Protein AF-A0A2H9Q183-F1 (afdb_monomer_lite)

pLDDT: mean 78.93, std 13.74, range [48.53, 97.5]

Sequence (134 aa):
MNKISFILISLVLIIASFFIGYSIDKPNSLINEEEECKSQGGIWHKYLLPSDELLDNPFCQLPFSDAGKECTDSSQCIGNCKPPQEFLKRENGNWEVSYRENVSGTCSKFSKGCESYQIVNGTLDLESQAICVV

Structure (mmCIF, N/CA/C/O backbone):
data_AF-A0A2H9Q183-F1
#
_entry.id   AF-A0A2H9Q183-F1
#
loop_
_atom_site.group_PDB
_atom_site.id
_atom_site.type_symbol
_atom_site.label_atom_id
_atom_site.label_alt_id
_atom_site.label_comp_id
_atom_site.label_asym_id
_atom_site.label_entity_id
_atom_site.label_seq_id
_atom_site.pdbx_PDB_ins_code
_atom_site.Cartn_x
_atom_site.Cartn_y
_atom_site.Cartn_z
_atom_site.occupancy
_atom_site.B_iso_or_equiv
_atom_site.auth_seq_id
_atom_site.auth_comp_id
_atom_site.auth_asym_id
_atom_site.auth_atom_id
_atom_site.pdbx_PDB_model_num
ATOM 1 N N . MET A 1 1 ? -46.524 -0.973 64.151 1.00 54.91 1 MET A N 1
ATOM 2 C CA . MET A 1 1 ? -45.891 -1.183 62.827 1.00 54.91 1 MET A CA 1
ATOM 3 C C . MET A 1 1 ? -45.358 -2.604 62.767 1.00 54.91 1 MET A C 1
ATOM 5 O O . MET A 1 1 ? -44.472 -2.944 63.541 1.00 54.91 1 MET A O 1
ATOM 9 N N . ASN A 1 2 ? -45.957 -3.458 61.933 1.00 55.19 2 ASN A N 1
ATOM 10 C CA . ASN A 1 2 ? -45.602 -4.877 61.857 1.00 55.19 2 ASN A CA 1
ATOM 11 C C . ASN A 1 2 ? -44.228 -5.056 61.205 1.00 55.19 2 ASN A C 1
ATOM 13 O O . ASN A 1 2 ? -43.939 -4.405 60.204 1.00 55.19 2 ASN A O 1
ATOM 17 N N . LYS A 1 3 ? -43.410 -5.977 61.735 1.00 60.72 3 LYS A N 1
ATOM 18 C CA . LYS A 1 3 ? -42.073 -6.326 61.209 1.00 60.72 3 LYS A CA 1
ATOM 19 C C . LYS A 1 3 ? -42.077 -6.603 59.695 1.00 60.72 3 LYS A C 1
ATOM 21 O O . LYS A 1 3 ? -41.121 -6.275 59.007 1.00 60.72 3 LYS A O 1
ATOM 26 N N . ILE A 1 4 ? -43.193 -7.115 59.177 1.00 66.31 4 ILE A N 1
ATOM 27 C CA . ILE A 1 4 ? -43.435 -7.398 57.753 1.00 66.31 4 ILE A CA 1
ATOM 28 C C . ILE A 1 4 ? -43.443 -6.113 56.901 1.00 66.31 4 ILE A C 1
ATOM 30 O O . ILE A 1 4 ? -42.913 -6.097 55.795 1.00 66.31 4 ILE A O 1
ATOM 34 N N . SER A 1 5 ? -43.978 -5.012 57.436 1.00 64.19 5 SER A N 1
ATOM 35 C CA . SER A 1 5 ? -44.060 -3.719 56.744 1.00 64.19 5 SER A CA 1
ATOM 36 C C . SER A 1 5 ? -42.683 -3.086 56.532 1.00 64.19 5 SER A C 1
ATOM 38 O O . SER A 1 5 ? -42.448 -2.469 55.502 1.00 64.19 5 SER A O 1
ATOM 40 N N . PHE A 1 6 ? -41.763 -3.261 57.487 1.00 64.81 6 PHE A N 1
ATOM 41 C CA . PHE A 1 6 ? -40.388 -2.759 57.379 1.00 64.81 6 PHE A CA 1
ATOM 42 C C . PHE A 1 6 ? -39.574 -3.519 56.331 1.00 64.81 6 PHE A C 1
ATOM 44 O O . PHE A 1 6 ? -38.835 -2.909 55.565 1.00 64.81 6 PHE A O 1
ATOM 51 N N . ILE A 1 7 ? -39.744 -4.843 56.273 1.00 70.81 7 ILE A N 1
ATOM 52 C CA . ILE A 1 7 ? -39.018 -5.699 55.329 1.00 70.81 7 ILE A CA 1
ATOM 53 C C . ILE A 1 7 ? -39.407 -5.353 53.888 1.00 70.81 7 ILE A C 1
ATOM 55 O O . ILE A 1 7 ? -38.532 -5.215 53.039 1.00 70.81 7 ILE A O 1
ATOM 59 N N . LEU A 1 8 ? -40.700 -5.138 53.625 1.00 69.31 8 LEU A N 1
ATOM 60 C CA . LEU A 1 8 ? -41.192 -4.766 52.295 1.00 69.31 8 LEU A CA 1
ATOM 61 C C . LEU A 1 8 ? -40.660 -3.402 51.832 1.00 69.31 8 LEU A C 1
ATOM 63 O O . LEU A 1 8 ? -40.243 -3.273 50.685 1.00 69.31 8 LEU A O 1
ATOM 67 N N . ILE A 1 9 ? -40.608 -2.407 52.720 1.00 70.44 9 ILE A N 1
ATOM 68 C CA . ILE A 1 9 ? -40.097 -1.067 52.387 1.00 70.44 9 ILE A CA 1
ATOM 69 C C . ILE A 1 9 ? -38.588 -1.109 52.099 1.00 70.44 9 ILE A C 1
ATOM 71 O O . ILE A 1 9 ? -38.136 -0.515 51.121 1.00 70.44 9 ILE A O 1
ATOM 75 N N . SER A 1 10 ? -37.812 -1.857 52.892 1.00 67.31 10 SER A N 1
ATOM 76 C CA . SER A 1 10 ? -36.379 -2.045 52.631 1.00 67.31 10 SER A CA 1
ATOM 77 C C . SER A 1 10 ? -36.114 -2.770 51.312 1.00 67.31 10 SER A C 1
ATOM 79 O O . SER A 1 10 ? -35.200 -2.379 50.592 1.00 67.31 10 SER A O 1
ATOM 81 N N . LEU A 1 11 ? -36.909 -3.788 50.964 1.00 70.62 11 LEU A N 1
ATOM 82 C CA . LEU A 1 11 ? -36.721 -4.528 49.714 1.00 70.62 11 LEU A CA 1
ATOM 83 C C . LEU A 1 11 ? -36.976 -3.641 48.486 1.00 70.62 11 LEU A C 1
ATOM 85 O O . LEU A 1 11 ? -36.201 -3.669 47.535 1.00 70.62 11 LEU A O 1
ATOM 89 N N . VAL A 1 12 ? -38.024 -2.813 48.529 1.00 69.81 12 VAL A N 1
ATOM 90 C CA . VAL A 1 12 ? -38.364 -1.887 47.437 1.00 69.81 12 VAL A CA 1
ATOM 91 C C . VAL A 1 12 ? -37.269 -0.835 47.234 1.00 69.81 12 VAL A C 1
ATOM 93 O O . VAL A 1 12 ? -36.924 -0.531 46.094 1.00 69.81 12 VAL A O 1
ATOM 96 N N . LEU A 1 13 ? -36.670 -0.327 48.315 1.00 63.25 13 LEU A N 1
ATOM 97 C CA . LEU A 1 13 ? -35.576 0.648 48.233 1.00 63.25 13 LEU A CA 1
ATOM 98 C C . LEU A 1 13 ? -34.284 0.052 47.649 1.00 63.25 13 LEU A C 1
ATOM 100 O O . LEU A 1 13 ? -33.607 0.735 46.886 1.00 63.25 13 LEU A O 1
ATOM 104 N N . ILE A 1 14 ? -33.966 -1.212 47.956 1.00 65.94 14 ILE A N 1
ATOM 105 C CA . ILE A 1 14 ? -32.791 -1.916 47.404 1.00 65.94 14 ILE A CA 1
ATOM 106 C C . ILE A 1 14 ? -32.967 -2.201 45.907 1.00 65.94 14 ILE A C 1
ATOM 108 O O . ILE A 1 14 ? -32.020 -2.102 45.132 1.00 65.94 14 ILE A O 1
ATOM 112 N N . ILE A 1 15 ? -34.185 -2.540 45.481 1.00 62.59 15 ILE A N 1
ATOM 113 C CA . ILE A 1 15 ? -34.479 -2.774 44.064 1.00 62.59 15 ILE A CA 1
ATOM 114 C C . ILE A 1 15 ? -34.420 -1.447 43.293 1.00 62.59 15 ILE A C 1
ATOM 116 O O . ILE A 1 15 ? -33.826 -1.389 42.220 1.00 62.59 15 ILE A O 1
ATOM 120 N N . ALA A 1 16 ? -34.962 -0.362 43.856 1.00 60.12 16 ALA A N 1
ATOM 121 C CA . ALA A 1 16 ? -34.936 0.960 43.229 1.00 60.12 16 ALA A CA 1
ATOM 122 C C . ALA A 1 16 ? -33.510 1.520 43.062 1.00 60.12 16 ALA A C 1
ATOM 124 O O . ALA A 1 16 ? -33.213 2.118 42.028 1.00 60.12 16 ALA A O 1
ATOM 125 N N . SER A 1 17 ? -32.605 1.292 44.020 1.00 58.75 17 SER A N 1
ATOM 126 C CA . SER A 1 17 ? -31.200 1.708 43.892 1.00 58.75 17 SER A CA 1
ATOM 127 C C . SER A 1 17 ? -30.422 0.898 42.851 1.00 58.75 17 SER A C 1
ATOM 129 O O . SER A 1 17 ? -29.493 1.430 42.246 1.00 58.75 17 SER A O 1
ATOM 131 N N . PHE A 1 18 ? -30.836 -0.341 42.568 1.00 56.34 18 PHE A N 1
ATOM 132 C CA . PHE A 1 18 ? -30.245 -1.163 41.508 1.00 56.34 18 PHE A CA 1
ATOM 133 C C . PHE A 1 18 ? -30.563 -0.637 40.096 1.00 56.34 18 PHE A C 1
ATOM 135 O O . PHE A 1 18 ? -29.737 -0.760 39.195 1.00 56.34 18 PHE A O 1
ATOM 142 N N . PHE A 1 19 ? -31.726 -0.003 39.896 1.00 53.88 19 PHE A N 1
ATOM 143 C CA . PHE A 1 19 ? -32.126 0.540 38.589 1.00 53.88 19 PHE A CA 1
ATOM 144 C C . PHE A 1 19 ? -31.546 1.930 38.284 1.00 53.88 19 PHE A C 1
ATOM 146 O O . PHE A 1 19 ? -31.368 2.270 37.117 1.00 53.88 19 PHE A O 1
ATOM 153 N N . ILE A 1 20 ? -31.209 2.727 39.302 1.00 53.84 20 ILE A N 1
ATOM 154 C CA . ILE A 1 20 ? -30.669 4.089 39.114 1.00 53.84 20 ILE A CA 1
ATOM 155 C C . ILE A 1 20 ? -29.177 4.064 38.714 1.00 53.84 20 ILE A C 1
ATOM 157 O O . ILE A 1 20 ? -28.688 5.003 38.092 1.00 53.84 20 ILE A O 1
ATOM 161 N N . GLY A 1 21 ? -28.455 2.972 38.994 1.00 48.53 21 GLY A N 1
ATOM 162 C CA . GLY A 1 21 ? -27.028 2.826 38.666 1.00 48.53 21 GLY A CA 1
ATOM 163 C C . GLY A 1 21 ? -26.700 2.521 37.197 1.00 48.53 21 GLY A C 1
ATOM 164 O O . GLY A 1 21 ? -25.528 2.498 36.843 1.00 48.53 21 GLY A O 1
ATOM 165 N N . TYR A 1 22 ? -27.695 2.291 36.334 1.00 51.59 22 TYR A N 1
ATOM 166 C CA . TYR A 1 22 ? -27.481 1.827 34.951 1.00 51.59 22 TYR A CA 1
ATOM 167 C C . TYR A 1 22 ? -27.507 2.934 33.885 1.00 51.59 22 TYR A C 1
ATOM 169 O O . TYR A 1 22 ? -27.636 2.651 32.696 1.00 51.59 22 TYR A O 1
ATOM 177 N N . SER A 1 23 ? -27.447 4.205 34.280 1.00 51.88 23 SER A N 1
ATOM 178 C CA . SER A 1 23 ? -27.606 5.333 33.351 1.00 51.88 23 SER A CA 1
ATOM 179 C C . SER A 1 23 ? -26.482 6.356 33.437 1.00 51.88 23 SER A C 1
ATOM 181 O O . SER A 1 23 ? -26.754 7.548 33.425 1.00 51.88 23 SER A O 1
ATOM 183 N N . ILE A 1 24 ? -25.222 5.926 33.503 1.00 54.41 24 ILE A N 1
ATOM 184 C CA . ILE A 1 24 ? -24.083 6.803 33.208 1.00 54.41 24 ILE A CA 1
ATOM 185 C C . ILE A 1 24 ? -22.991 5.949 32.566 1.00 54.41 24 ILE A C 1
ATOM 187 O O . ILE A 1 24 ? -22.328 5.202 33.266 1.00 54.41 24 ILE A O 1
ATOM 191 N N . ASP A 1 25 ? -22.873 6.011 31.239 1.00 51.00 25 ASP A N 1
ATOM 192 C CA . ASP A 1 25 ? -21.581 6.056 30.539 1.00 51.00 25 ASP A CA 1
ATOM 193 C C . ASP A 1 25 ? -21.821 6.135 29.027 1.00 51.00 25 ASP A C 1
ATOM 195 O O . ASP A 1 25 ? -22.004 5.138 28.333 1.00 51.00 25 ASP A O 1
ATOM 199 N N . LYS A 1 26 ? -21.838 7.359 28.496 1.00 51.34 26 LYS A N 1
ATOM 200 C CA . LYS A 1 26 ? -21.732 7.616 27.052 1.00 51.34 26 LYS A CA 1
ATOM 201 C C . LYS A 1 26 ? -20.601 8.555 26.582 1.00 51.34 26 LYS A C 1
ATOM 203 O O . LYS A 1 26 ? -20.629 8.906 25.408 1.00 51.34 26 LYS A O 1
ATOM 208 N N . PRO A 1 27 ? -19.571 8.908 27.384 1.00 51.62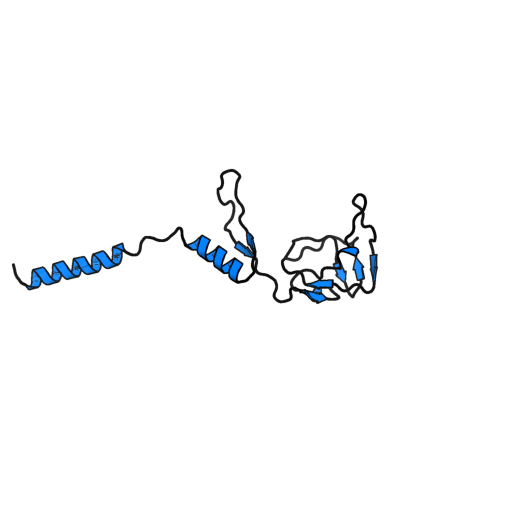 27 PRO A N 1
ATOM 209 C CA . PRO A 1 27 ? -18.341 9.489 26.832 1.00 51.62 27 PRO A CA 1
ATOM 210 C C . PRO A 1 27 ? -17.202 8.471 26.595 1.00 51.62 27 PRO A C 1
ATOM 212 O O . PRO A 1 27 ? -16.307 8.760 25.809 1.00 51.62 27 PRO A O 1
ATOM 215 N N . ASN A 1 28 ? -17.232 7.272 27.200 1.00 54.69 28 ASN A N 1
ATOM 216 C CA . ASN A 1 28 ? -16.109 6.311 27.141 1.00 54.69 28 ASN A CA 1
ATOM 217 C C . ASN A 1 28 ? -16.051 5.430 25.875 1.00 54.69 28 ASN A C 1
ATOM 219 O O . ASN A 1 28 ? -15.007 4.852 25.598 1.00 54.69 28 ASN A O 1
ATOM 223 N N . SER A 1 29 ? -17.133 5.323 25.093 1.00 62.50 29 SER A N 1
ATOM 224 C CA . SER A 1 29 ? -17.189 4.415 23.925 1.00 62.50 29 SER A CA 1
ATOM 225 C C . SER A 1 29 ? -16.126 4.751 22.875 1.00 62.50 29 SER A C 1
ATOM 227 O O . SER A 1 29 ? -15.357 3.889 22.474 1.00 62.50 29 SER A O 1
ATOM 229 N N . LEU A 1 30 ? -16.028 6.027 22.486 1.00 63.50 30 LEU A N 1
ATOM 230 C CA . LEU A 1 30 ? -15.156 6.454 21.385 1.00 63.50 30 LEU A CA 1
ATOM 231 C C . LEU A 1 30 ? -13.664 6.417 21.745 1.00 63.50 30 LEU A C 1
ATOM 233 O O . LEU A 1 30 ? -12.837 6.130 20.884 1.00 63.50 30 LEU A O 1
ATOM 237 N N . ILE A 1 31 ? -13.314 6.705 23.004 1.00 70.75 31 ILE A N 1
ATOM 238 C CA . ILE A 1 31 ? -11.926 6.607 23.486 1.00 70.75 31 ILE A CA 1
ATOM 239 C C . ILE A 1 31 ? -11.484 5.140 23.475 1.00 70.75 31 ILE A C 1
ATOM 241 O O . ILE A 1 31 ? -10.397 4.834 22.988 1.00 70.75 31 ILE A O 1
ATOM 245 N N . ASN A 1 32 ? -12.357 4.233 23.923 1.00 80.75 32 ASN A N 1
ATOM 246 C CA . ASN A 1 32 ? -12.069 2.802 23.937 1.00 80.75 32 ASN A CA 1
ATOM 247 C C . ASN A 1 32 ? -11.889 2.235 22.517 1.00 80.75 32 ASN A C 1
ATOM 249 O O . ASN A 1 32 ? -10.966 1.458 22.289 1.00 80.75 32 ASN A O 1
ATOM 253 N N . GLU A 1 33 ? -12.709 2.657 21.549 1.00 86.69 33 GLU A N 1
ATOM 254 C CA . GLU A 1 33 ? -12.592 2.222 20.147 1.00 86.69 33 GLU A CA 1
ATOM 255 C C . GLU A 1 33 ? -11.298 2.722 19.473 1.00 86.69 33 GLU A C 1
ATOM 257 O O . GLU A 1 33 ? -10.656 1.985 18.720 1.00 86.69 33 GLU A O 1
ATOM 262 N N . GLU A 1 34 ? -10.866 3.955 19.765 1.00 90.25 34 GLU A N 1
ATOM 263 C CA . GLU A 1 34 ? -9.600 4.494 19.255 1.00 90.25 34 GLU A CA 1
ATOM 264 C C . GLU A 1 34 ? -8.386 3.748 19.828 1.00 90.25 34 GLU A C 1
ATOM 266 O O . GLU A 1 34 ? -7.449 3.421 19.090 1.00 90.25 34 GLU A O 1
ATOM 271 N N . GLU A 1 35 ? -8.382 3.485 21.136 1.00 91.44 35 GLU A N 1
ATOM 272 C CA . GLU A 1 35 ? -7.315 2.723 21.789 1.00 91.44 35 GLU A CA 1
ATOM 273 C C . GLU A 1 35 ? -7.255 1.284 21.267 1.00 91.44 35 GLU A C 1
ATOM 275 O O . GLU A 1 35 ? -6.170 0.802 20.926 1.00 91.44 35 GLU A O 1
ATOM 280 N N . GLU A 1 36 ? -8.408 0.627 21.112 1.00 92.81 36 GLU A N 1
ATOM 281 C CA . GLU A 1 36 ? -8.500 -0.710 20.528 1.00 92.81 36 GLU A CA 1
ATOM 282 C C . GLU A 1 36 ? -7.953 -0.727 19.093 1.00 92.81 36 GLU A C 1
ATOM 284 O O . GLU A 1 36 ? -7.081 -1.542 18.777 1.00 92.81 36 GLU A O 1
ATOM 289 N N . CYS A 1 37 ? -8.361 0.225 18.249 1.00 93.06 37 CYS A N 1
ATOM 290 C CA . CYS A 1 37 ? -7.862 0.357 16.881 1.00 93.06 37 CYS A CA 1
ATOM 291 C C . CYS A 1 37 ? -6.331 0.459 16.822 1.00 93.06 37 CYS A C 1
ATOM 293 O O . CYS A 1 37 ? -5.662 -0.250 16.061 1.00 93.06 37 CYS A O 1
ATOM 295 N N . LYS A 1 38 ? -5.757 1.331 17.658 1.00 93.62 38 LYS A N 1
ATOM 296 C CA . LYS A 1 38 ? -4.305 1.533 17.725 1.00 93.62 38 LYS A CA 1
ATOM 297 C C . LYS A 1 38 ? -3.585 0.299 18.255 1.00 93.62 38 LYS A C 1
ATOM 299 O O . LYS A 1 38 ? -2.509 -0.023 17.753 1.00 93.62 38 LYS A O 1
ATOM 304 N N . SER A 1 39 ? -4.172 -0.414 19.220 1.00 94.56 39 SER A N 1
ATOM 305 C CA . SER A 1 39 ? -3.602 -1.656 19.761 1.00 94.56 39 SER A CA 1
ATOM 306 C C . SER A 1 39 ? -3.462 -2.751 18.695 1.00 94.56 39 SER A C 1
ATOM 308 O O . SER A 1 39 ? -2.515 -3.534 18.732 1.00 94.56 39 SER A O 1
ATOM 310 N N . GLN A 1 40 ? -4.344 -2.746 17.691 1.00 92.94 40 GLN A N 1
ATOM 311 C CA . GLN A 1 40 ? -4.309 -3.646 16.535 1.00 92.94 40 GLN A CA 1
ATOM 312 C C . GLN A 1 40 ? -3.412 -3.122 15.393 1.00 92.94 40 GLN A C 1
ATOM 314 O O . GLN A 1 40 ? -3.347 -3.712 14.315 1.00 92.94 40 GLN A O 1
ATOM 319 N N . GLY A 1 41 ? -2.702 -2.008 15.607 1.00 91.94 41 GLY A N 1
ATOM 320 C CA . GLY A 1 41 ? -1.827 -1.376 14.617 1.00 91.94 41 GLY A CA 1
ATOM 321 C C . GLY A 1 41 ? -2.564 -0.598 13.521 1.00 91.94 41 GLY A C 1
ATOM 322 O O . GLY A 1 41 ? -1.956 -0.295 12.485 1.00 91.94 41 GLY A O 1
ATOM 323 N N . GLY A 1 42 ? -3.849 -0.301 13.736 1.00 92.25 42 GLY A N 1
ATOM 324 C CA . GLY A 1 42 ? -4.694 0.486 12.846 1.00 92.25 42 GLY A CA 1
ATOM 325 C C . GLY A 1 42 ? -4.474 1.996 12.953 1.00 92.25 42 GLY A C 1
ATOM 326 O O . GLY A 1 42 ? -3.793 2.500 13.848 1.00 92.25 42 GLY A O 1
ATOM 327 N N . ILE A 1 43 ? -5.068 2.720 12.006 1.00 91.31 43 ILE A N 1
ATOM 328 C CA . ILE A 1 43 ? -5.132 4.182 11.983 1.00 91.31 43 ILE A CA 1
ATOM 329 C C . ILE A 1 43 ? -6.567 4.594 12.288 1.00 91.31 43 ILE A C 1
ATOM 331 O O . ILE A 1 43 ? -7.502 4.157 11.620 1.00 91.31 43 ILE A O 1
ATOM 335 N N . TRP A 1 44 ? -6.730 5.449 13.292 1.00 91.06 44 TRP A N 1
ATOM 336 C CA . TRP A 1 44 ? -8.024 6.009 13.649 1.00 91.06 44 TRP A CA 1
ATOM 337 C C . TRP A 1 44 ? -8.269 7.302 12.875 1.00 91.06 44 TRP A C 1
ATOM 339 O O . TRP A 1 44 ? -7.535 8.279 13.044 1.00 91.06 44 TRP A O 1
ATOM 349 N N . HIS A 1 45 ? -9.288 7.305 12.022 1.00 87.44 45 HIS A N 1
ATOM 350 C CA . HIS A 1 45 ? -9.633 8.453 11.190 1.00 87.44 45 HIS A CA 1
ATOM 351 C C . HIS A 1 45 ? -10.712 9.291 11.872 1.00 87.44 45 HIS A C 1
ATOM 353 O O . HIS A 1 45 ? -11.789 8.793 12.200 1.00 87.44 45 HIS A O 1
ATOM 359 N N . LYS A 1 46 ? -10.411 10.577 12.082 1.00 85.31 46 LYS A N 1
ATOM 360 C CA . LYS A 1 46 ? -11.343 11.590 12.593 1.00 85.31 46 LYS A CA 1
ATOM 361 C C . LYS A 1 46 ? -11.475 12.692 11.549 1.00 85.31 46 LYS A C 1
ATOM 363 O O . LYS A 1 46 ? -10.474 13.308 11.189 1.00 85.31 46 LYS A O 1
ATOM 368 N N . TYR A 1 47 ? -12.697 12.969 11.111 1.00 77.62 47 TYR A N 1
ATOM 369 C CA . TYR A 1 47 ? -12.998 14.161 10.323 1.00 77.62 47 TYR A CA 1
ATOM 370 C C . TYR A 1 47 ? -13.600 15.206 11.252 1.00 77.62 47 TYR A C 1
ATOM 372 O O . TYR A 1 47 ? -14.719 15.037 11.730 1.00 77.62 47 TYR A O 1
ATOM 380 N N . LEU A 1 48 ? -12.831 16.254 11.547 1.00 73.62 48 LEU A N 1
ATOM 381 C CA . LEU A 1 48 ? -13.261 17.369 12.388 1.00 73.62 48 LEU A CA 1
ATOM 382 C C . LEU A 1 48 ? -13.568 18.584 11.514 1.00 73.62 48 LEU A C 1
ATOM 384 O O . LEU A 1 48 ? -12.793 18.940 10.624 1.00 73.62 48 LEU A O 1
ATOM 388 N N . LEU A 1 49 ? -14.697 19.226 11.789 1.00 71.56 49 LEU A N 1
ATOM 389 C CA . LEU A 1 49 ? -15.002 20.564 11.311 1.00 71.56 49 LEU A CA 1
ATOM 390 C C . LEU A 1 49 ? -14.065 21.592 11.962 1.00 71.56 49 LEU A C 1
ATOM 392 O O . LEU A 1 49 ? -13.552 21.356 13.055 1.00 71.56 49 LEU A O 1
ATOM 396 N N . PRO A 1 50 ? -13.912 22.790 11.366 1.00 72.62 50 PRO A N 1
ATOM 397 C CA . PRO A 1 50 ? -13.240 23.917 12.019 1.00 72.62 50 PRO A CA 1
ATOM 398 C C . PRO A 1 50 ? -13.866 24.336 13.363 1.00 72.62 50 PRO A C 1
ATOM 400 O O . PRO A 1 50 ? -13.246 25.083 14.110 1.00 72.62 50 PRO A O 1
ATOM 403 N N . SER A 1 51 ? -15.098 23.896 13.648 1.00 76.88 51 SER A N 1
ATOM 404 C CA . SER A 1 51 ? -15.812 24.066 14.920 1.00 76.88 51 SER A CA 1
ATOM 405 C C . SER A 1 51 ? -15.478 22.997 15.972 1.00 76.88 51 SER A C 1
ATOM 407 O O . SER A 1 51 ? -16.122 22.973 17.015 1.00 76.88 51 SER A O 1
ATOM 409 N N . ASP A 1 52 ? -14.528 22.099 15.692 1.00 71.94 52 ASP A N 1
ATOM 410 C CA . ASP A 1 52 ? -14.199 20.903 16.484 1.00 71.94 52 ASP A CA 1
ATOM 411 C C . ASP A 1 52 ? -15.333 19.862 16.586 1.00 71.94 52 ASP A C 1
ATOM 413 O O . ASP A 1 52 ? -15.252 18.897 17.349 1.00 71.94 52 ASP A O 1
ATOM 417 N N . GLU A 1 53 ? -16.384 20.004 15.777 1.00 73.25 53 GLU A N 1
ATOM 418 C CA . GLU A 1 53 ? -17.447 19.007 15.650 1.00 73.25 53 GLU A CA 1
ATOM 419 C C . GLU A 1 53 ? -17.017 17.867 14.714 1.00 73.25 53 GLU A C 1
ATOM 421 O O . GLU A 1 53 ? -16.430 18.099 13.657 1.00 73.25 53 GLU A O 1
ATOM 426 N N . LEU A 1 54 ? -17.319 16.617 15.074 1.00 72.12 54 LEU A N 1
ATOM 427 C CA . LEU A 1 54 ? -17.072 15.465 14.202 1.00 72.12 54 LEU A CA 1
ATOM 428 C C . LEU A 1 54 ? -18.048 15.485 13.018 1.00 72.12 54 LEU A C 1
ATOM 430 O O . LEU A 1 54 ? -19.261 15.428 13.212 1.00 72.12 54 LEU A O 1
ATOM 434 N N . LEU A 1 55 ? -17.501 15.566 11.804 1.00 63.72 55 LEU A N 1
ATOM 435 C CA . LEU A 1 55 ? -18.258 15.607 10.552 1.00 63.72 55 LEU A CA 1
ATOM 436 C C . LEU A 1 55 ? -18.825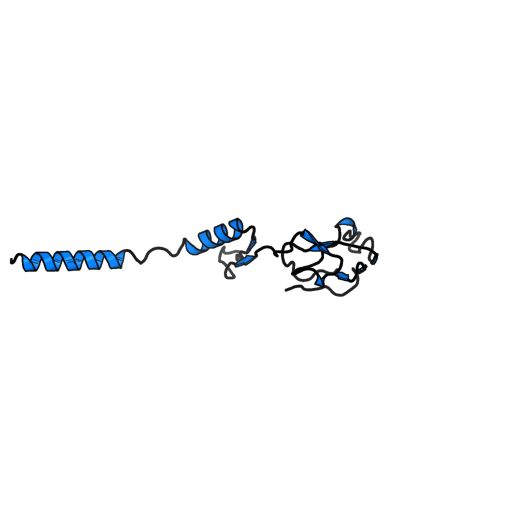 14.226 10.188 1.00 63.72 55 LEU A C 1
ATOM 438 O O . LEU A 1 55 ? -19.955 14.132 9.723 1.00 63.72 55 LEU A O 1
ATOM 442 N N . ASP A 1 56 ? -18.040 13.175 10.443 1.00 65.75 56 ASP A N 1
ATOM 443 C CA . ASP A 1 56 ? -18.365 11.778 10.151 1.00 65.75 56 ASP A CA 1
ATOM 444 C C . ASP A 1 56 ? -18.111 10.889 11.371 1.00 65.75 56 ASP A C 1
ATOM 446 O O . ASP A 1 56 ? -17.322 11.228 12.259 1.00 65.75 56 ASP A O 1
ATOM 450 N N . ASN A 1 57 ? -18.767 9.723 11.396 1.00 75.94 57 ASN A N 1
ATOM 451 C CA . ASN A 1 57 ? -18.538 8.712 12.422 1.00 75.94 57 ASN A CA 1
ATOM 452 C C . ASN A 1 57 ? -17.072 8.241 12.323 1.00 75.94 57 ASN A C 1
ATOM 454 O O . ASN A 1 57 ? -16.696 7.706 11.274 1.00 75.94 57 ASN A O 1
ATOM 458 N N . PRO A 1 58 ? -16.234 8.454 13.358 1.00 83.88 58 PRO A N 1
ATOM 459 C CA . PRO A 1 58 ? -14.852 7.998 13.337 1.00 83.88 58 PRO A CA 1
ATOM 460 C C . PRO A 1 58 ? -14.774 6.507 13.018 1.00 83.88 58 PRO A C 1
ATOM 462 O O . PRO A 1 58 ? -15.655 5.738 13.408 1.00 83.88 58 PRO A O 1
ATOM 465 N N . PHE A 1 59 ? -13.722 6.091 12.321 1.00 86.19 59 PHE A N 1
ATOM 466 C CA . PHE A 1 59 ? -13.539 4.682 11.995 1.00 86.19 59 PHE A CA 1
ATOM 467 C C . PHE A 1 59 ? -12.085 4.246 12.117 1.00 86.19 59 PHE A C 1
ATOM 469 O O . PHE A 1 59 ? -11.143 5.023 11.926 1.00 86.19 59 PHE A O 1
ATOM 476 N N . CYS A 1 60 ? -11.917 2.959 12.408 1.00 89.25 60 CYS A N 1
ATOM 477 C CA . CYS A 1 60 ? -10.622 2.307 12.414 1.00 89.25 60 CYS A CA 1
ATOM 478 C C . CYS A 1 60 ? -10.294 1.749 11.030 1.00 89.25 60 CYS A C 1
ATOM 480 O O . CYS A 1 60 ? -11.031 0.920 10.498 1.00 89.25 60 CYS A O 1
ATOM 482 N N . GLN A 1 61 ? -9.152 2.144 10.473 1.00 90.25 61 GLN A N 1
ATOM 483 C CA . GLN A 1 61 ? -8.557 1.477 9.324 1.00 90.25 61 GLN A CA 1
ATOM 484 C C . GLN A 1 61 ? -7.476 0.508 9.808 1.00 90.25 61 GLN A C 1
ATOM 486 O O . GLN A 1 61 ? -6.388 0.923 10.212 1.00 90.25 61 GLN A O 1
ATOM 491 N N . LEU A 1 62 ? -7.769 -0.788 9.758 1.00 92.44 62 LEU A N 1
ATOM 492 C CA . LEU A 1 62 ? -6.802 -1.834 10.085 1.00 92.44 62 LEU A CA 1
ATOM 493 C C . LEU A 1 62 ? -5.833 -2.084 8.921 1.00 92.44 62 LEU A C 1
ATOM 495 O O . LEU A 1 62 ? -6.195 -1.871 7.760 1.00 92.44 62 LEU A O 1
ATOM 499 N N . PRO A 1 63 ? -4.590 -2.512 9.208 1.00 93.62 63 PRO A N 1
ATOM 500 C CA . PRO A 1 63 ? -3.654 -2.870 8.159 1.00 93.62 63 PRO A CA 1
ATOM 501 C C . PRO A 1 63 ? -4.106 -4.134 7.427 1.00 93.62 63 PRO A C 1
ATOM 503 O O . PRO A 1 63 ? -4.675 -5.044 8.031 1.00 93.62 63 PRO A O 1
ATOM 506 N N . PHE A 1 64 ? -3.800 -4.222 6.135 1.00 93.62 64 PHE A N 1
ATOM 507 C CA . PHE A 1 64 ? -3.996 -5.463 5.393 1.00 93.62 64 PHE A CA 1
ATOM 508 C C . PHE A 1 64 ? -3.084 -6.570 5.934 1.00 93.62 64 PHE A C 1
ATOM 510 O O . PHE A 1 64 ? -1.946 -6.324 6.342 1.00 93.62 64 PHE A O 1
ATOM 517 N N . SER A 1 65 ? -3.588 -7.803 5.940 1.00 94.75 65 SER A N 1
ATOM 518 C CA . SER A 1 65 ? -2.885 -8.963 6.501 1.00 94.75 65 SER A CA 1
ATOM 519 C C . SER A 1 65 ? -1.656 -9.387 5.694 1.00 94.75 65 SER A C 1
ATOM 521 O O . SER A 1 65 ? -0.798 -10.098 6.210 1.00 94.75 65 SER A O 1
ATOM 523 N N . ASP A 1 66 ? -1.555 -8.944 4.444 1.00 95.88 66 ASP A N 1
ATOM 524 C CA . ASP A 1 66 ? -0.447 -9.202 3.530 1.00 95.88 66 ASP A CA 1
ATOM 525 C C . ASP A 1 66 ? 0.553 -8.039 3.448 1.00 95.88 66 ASP A C 1
ATOM 527 O O . ASP A 1 66 ? 1.460 -8.067 2.617 1.00 95.88 66 ASP A O 1
ATOM 531 N N . ALA A 1 67 ? 0.419 -7.022 4.306 1.00 94.75 67 ALA A N 1
ATOM 532 C CA . ALA A 1 67 ? 1.292 -5.857 4.312 1.00 94.75 67 ALA A CA 1
ATOM 533 C C . ALA A 1 67 ? 2.781 -6.250 4.343 1.00 94.75 67 ALA A C 1
ATOM 535 O O . ALA A 1 67 ? 3.235 -6.977 5.225 1.00 94.75 67 ALA A O 1
ATOM 536 N N . GLY A 1 68 ? 3.556 -5.723 3.393 1.00 95.06 68 GLY A N 1
ATOM 537 C CA . GLY A 1 68 ? 4.993 -5.980 3.278 1.00 95.06 68 GLY A CA 1
ATOM 538 C C . GLY A 1 68 ? 5.369 -7.287 2.575 1.00 95.06 68 GLY A C 1
ATOM 539 O O . GLY A 1 68 ? 6.554 -7.523 2.367 1.00 95.06 68 GLY A O 1
ATOM 540 N N . LYS A 1 69 ? 4.403 -8.123 2.174 1.00 97.50 69 LYS A N 1
ATOM 541 C CA . LYS A 1 69 ? 4.662 -9.289 1.320 1.00 97.50 69 LYS A CA 1
ATOM 542 C C . LYS A 1 69 ? 5.187 -8.834 -0.047 1.00 97.50 69 LYS A C 1
ATOM 544 O O . LYS A 1 69 ? 4.633 -7.908 -0.634 1.00 97.50 69 LYS A O 1
ATOM 549 N N . GLU A 1 70 ? 6.213 -9.507 -0.560 1.00 97.31 70 GLU A N 1
ATOM 550 C CA . GLU A 1 70 ? 6.717 -9.289 -1.921 1.00 97.31 70 GLU A CA 1
ATOM 551 C C . GLU A 1 70 ? 5.646 -9.610 -2.973 1.00 97.31 70 GLU A C 1
ATOM 553 O O . GLU A 1 70 ? 4.904 -10.592 -2.849 1.00 97.31 70 GLU A O 1
ATOM 558 N N . CYS A 1 71 ? 5.588 -8.797 -4.023 1.00 94.50 71 CYS A N 1
ATOM 559 C CA . CYS A 1 71 ? 4.642 -8.946 -5.119 1.00 94.50 71 CYS A CA 1
ATOM 560 C C . CYS A 1 71 ? 5.279 -8.591 -6.466 1.00 94.50 71 CYS A C 1
ATOM 562 O O . CYS A 1 71 ? 6.169 -7.747 -6.558 1.00 94.50 71 CYS A O 1
ATOM 564 N N . THR A 1 72 ? 4.810 -9.239 -7.526 1.00 94.94 72 THR A N 1
ATOM 565 C CA . THR A 1 72 ? 5.161 -8.925 -8.925 1.00 94.94 72 THR A CA 1
ATOM 566 C C . THR A 1 72 ? 3.943 -8.533 -9.751 1.00 94.94 72 THR A C 1
ATOM 568 O O . THR A 1 72 ? 4.068 -8.221 -10.930 1.00 94.94 72 THR A O 1
ATOM 571 N N . ASP A 1 73 ? 2.762 -8.561 -9.146 1.00 90.94 73 ASP A N 1
ATOM 572 C CA . ASP A 1 73 ? 1.508 -8.184 -9.775 1.00 90.94 73 ASP A CA 1
ATOM 573 C C . ASP A 1 73 ? 0.581 -7.581 -8.718 1.00 90.94 73 ASP A C 1
ATOM 575 O O . ASP A 1 73 ? 0.552 -8.044 -7.572 1.00 90.94 73 ASP A O 1
ATOM 579 N N . SER A 1 74 ? -0.170 -6.545 -9.088 1.00 87.44 74 SER A N 1
ATOM 580 C CA . SER A 1 74 ? -1.144 -5.899 -8.207 1.00 87.44 74 SER A CA 1
ATOM 581 C C . SER A 1 74 ? -2.207 -6.875 -7.696 1.00 87.44 74 SER A C 1
ATOM 583 O O . SER A 1 74 ? -2.620 -6.757 -6.545 1.00 87.44 74 SER A O 1
ATOM 585 N N . SER A 1 75 ? -2.565 -7.907 -8.470 1.00 89.19 75 SER A N 1
ATOM 586 C CA . SER A 1 75 ? -3.548 -8.922 -8.078 1.00 89.19 75 SER A CA 1
ATOM 587 C C . SER A 1 75 ? -3.083 -9.840 -6.939 1.00 89.19 75 SER A C 1
ATOM 589 O O . SER A 1 75 ? -3.857 -10.671 -6.463 1.00 89.19 75 SER A O 1
ATOM 591 N N . GLN A 1 76 ? -1.808 -9.773 -6.540 1.00 92.75 76 GLN A N 1
ATOM 592 C CA . GLN A 1 76 ? -1.242 -10.593 -5.460 1.00 92.75 76 GLN A CA 1
ATOM 593 C C . GLN A 1 76 ? -1.430 -9.972 -4.072 1.00 92.75 76 GLN A C 1
ATOM 595 O O . GLN A 1 76 ? -1.095 -10.631 -3.077 1.00 92.75 76 GLN A O 1
ATOM 600 N N . CYS A 1 77 ? -1.928 -8.734 -4.027 1.00 90.88 77 CYS A N 1
ATOM 601 C CA . CYS A 1 77 ? -2.139 -7.959 -2.818 1.00 90.88 77 CYS A CA 1
ATOM 602 C C . CYS A 1 77 ? -3.631 -7.683 -2.589 1.00 90.88 77 CYS A C 1
ATOM 604 O O . CYS A 1 77 ? -4.397 -7.534 -3.537 1.00 90.88 77 CYS A O 1
ATOM 606 N N . ILE A 1 78 ? -4.037 -7.566 -1.325 1.00 90.69 78 ILE A N 1
ATOM 607 C CA . ILE A 1 78 ? -5.351 -7.036 -0.937 1.00 90.69 78 ILE A CA 1
ATOM 608 C C . ILE A 1 78 ? -5.428 -5.549 -1.312 1.00 90.69 78 ILE A C 1
ATOM 610 O O . ILE A 1 78 ? -6.445 -5.081 -1.811 1.00 90.69 78 ILE A O 1
ATOM 614 N N . GLY A 1 79 ? -4.338 -4.815 -1.069 1.00 87.50 79 GLY A N 1
ATOM 615 C CA . GLY A 1 79 ? -4.164 -3.432 -1.506 1.00 87.50 79 GLY A CA 1
ATOM 616 C C . GLY A 1 79 ? -3.325 -3.315 -2.781 1.00 87.50 79 GLY A C 1
ATOM 617 O O . GLY A 1 79 ? -3.412 -4.124 -3.694 1.00 87.50 79 GLY A O 1
ATOM 618 N N . ASN A 1 80 ? -2.451 -2.310 -2.825 1.00 87.31 80 ASN A N 1
ATOM 619 C CA . ASN A 1 80 ? -1.563 -2.070 -3.964 1.00 87.31 80 ASN A CA 1
ATOM 620 C C . ASN A 1 80 ? -0.252 -2.858 -3.852 1.00 87.31 80 ASN A C 1
ATOM 622 O O . ASN A 1 80 ? 0.340 -2.910 -2.771 1.00 87.31 80 ASN A O 1
ATOM 626 N N . CYS A 1 81 ? 0.264 -3.349 -4.983 1.00 90.06 81 CYS A N 1
ATOM 627 C CA . CYS A 1 81 ? 1.661 -3.769 -5.103 1.00 90.06 81 CYS A CA 1
ATOM 628 C C . CYS A 1 81 ? 2.544 -2.532 -5.330 1.00 90.06 81 CYS A C 1
ATOM 630 O O . CYS A 1 81 ? 2.534 -1.938 -6.409 1.00 90.06 81 CYS A O 1
ATOM 632 N N . LYS A 1 82 ? 3.256 -2.085 -4.289 1.00 90.25 82 LYS A N 1
ATOM 633 C CA . LYS A 1 82 ? 4.015 -0.827 -4.310 1.00 90.25 82 LYS A CA 1
ATOM 634 C C . LYS A 1 82 ? 5.420 -1.030 -4.874 1.00 90.25 82 LYS A C 1
ATOM 636 O O . LYS A 1 82 ? 6.176 -1.787 -4.262 1.00 90.25 82 LYS A O 1
ATOM 641 N N . PRO A 1 83 ? 5.807 -0.331 -5.956 1.00 91.44 83 PRO A N 1
ATOM 642 C CA . PRO A 1 83 ? 7.172 -0.372 -6.457 1.00 91.44 83 PRO A CA 1
ATOM 643 C C . PRO A 1 83 ? 8.145 0.305 -5.477 1.00 91.44 83 PRO A C 1
ATOM 645 O O . PRO A 1 83 ? 7.730 1.129 -4.653 1.00 91.44 83 PRO A O 1
ATOM 648 N N . PRO A 1 84 ? 9.447 0.011 -5.595 1.00 90.38 84 PRO A N 1
ATOM 649 C CA . PRO A 1 84 ? 10.506 0.752 -4.929 1.00 90.38 84 PRO A CA 1
ATOM 650 C C . PRO A 1 84 ? 10.425 2.264 -5.196 1.00 90.38 84 PRO A C 1
ATOM 652 O O . PRO A 1 84 ? 10.094 2.711 -6.299 1.00 90.38 84 PRO A O 1
ATOM 655 N N . GLN A 1 85 ? 10.734 3.069 -4.175 1.00 88.19 85 GLN A N 1
ATOM 656 C CA . GLN A 1 85 ? 10.546 4.526 -4.200 1.00 88.19 85 GLN A CA 1
ATOM 657 C C . GLN A 1 85 ? 11.390 5.214 -5.282 1.00 88.19 85 GLN A C 1
ATOM 659 O O . GLN A 1 85 ? 11.013 6.268 -5.794 1.00 88.19 85 GLN A O 1
ATOM 664 N N . GLU A 1 86 ? 12.523 4.623 -5.655 1.00 87.56 86 GLU A N 1
ATOM 665 C CA . GLU A 1 86 ? 13.390 5.094 -6.728 1.00 87.56 86 GLU A CA 1
ATOM 666 C C . GLU A 1 86 ? 12.713 5.118 -8.101 1.00 87.56 86 GLU A C 1
ATOM 668 O O . GLU A 1 86 ? 13.118 5.916 -8.943 1.00 87.56 86 GLU A O 1
ATOM 673 N N . PHE A 1 87 ? 11.675 4.305 -8.322 1.00 87.31 87 PHE A N 1
ATOM 674 C CA . PHE A 1 87 ? 10.894 4.328 -9.559 1.00 87.31 87 PHE A CA 1
ATOM 675 C C . PHE A 1 87 ? 9.766 5.361 -9.531 1.00 87.31 87 PHE A C 1
ATOM 677 O O . PHE A 1 87 ? 9.206 5.682 -10.571 1.00 87.31 87 PHE A O 1
ATOM 684 N N . LEU A 1 88 ? 9.465 5.926 -8.360 1.00 86.38 88 LEU A N 1
ATOM 685 C CA . LEU A 1 88 ? 8.445 6.957 -8.168 1.00 86.38 88 LEU A CA 1
ATOM 686 C C . LEU A 1 88 ? 9.057 8.364 -8.043 1.00 86.38 88 LEU A C 1
ATOM 688 O O . LEU A 1 88 ? 8.470 9.263 -7.433 1.00 86.38 88 LEU A O 1
ATOM 692 N N . LYS A 1 89 ? 10.251 8.581 -8.599 1.00 88.19 89 LYS A N 1
ATOM 693 C CA . LYS A 1 89 ? 10.877 9.905 -8.625 1.00 88.19 89 LYS A CA 1
ATOM 694 C C . LYS A 1 89 ? 10.243 10.781 -9.696 1.00 88.19 89 LYS A C 1
ATOM 696 O O . LYS A 1 89 ? 10.073 10.362 -10.842 1.00 88.19 89 LYS A O 1
ATOM 701 N N . ARG A 1 90 ? 9.912 12.015 -9.311 1.00 87.44 90 ARG A N 1
ATOM 702 C CA . ARG A 1 90 ? 9.404 13.042 -10.220 1.00 87.44 90 ARG A CA 1
ATOM 703 C C . ARG A 1 90 ? 10.363 14.219 -10.301 1.00 87.44 90 ARG A C 1
ATOM 705 O O . ARG A 1 90 ? 10.799 14.725 -9.270 1.00 87.44 90 ARG A O 1
ATOM 712 N N . GLU A 1 91 ? 10.604 14.698 -11.513 1.00 88.56 91 GLU A N 1
ATOM 713 C CA . GLU A 1 91 ? 11.341 15.923 -11.802 1.00 88.56 91 GLU A CA 1
ATOM 714 C C . GLU A 1 91 ? 10.438 16.865 -12.605 1.00 88.56 91 GLU A C 1
ATOM 716 O O . GLU A 1 91 ? 9.853 16.486 -13.620 1.00 88.56 91 GLU A O 1
ATOM 721 N N . ASN A 1 92 ? 10.264 18.097 -12.116 1.00 89.31 92 ASN A N 1
ATOM 722 C CA . ASN A 1 92 ? 9.380 19.099 -12.728 1.00 89.31 92 ASN A CA 1
ATOM 723 C C . ASN A 1 92 ? 7.944 18.593 -12.987 1.00 89.31 92 ASN A C 1
ATOM 725 O O . ASN A 1 92 ? 7.304 18.974 -13.963 1.00 89.31 92 ASN A O 1
ATOM 729 N N . GLY A 1 93 ? 7.440 17.716 -12.112 1.00 83.06 93 GLY A N 1
ATOM 730 C CA . GLY A 1 93 ? 6.097 17.134 -12.209 1.00 83.06 93 GLY A CA 1
ATOM 731 C C . GLY A 1 93 ? 5.982 15.899 -13.109 1.00 83.06 93 GLY A C 1
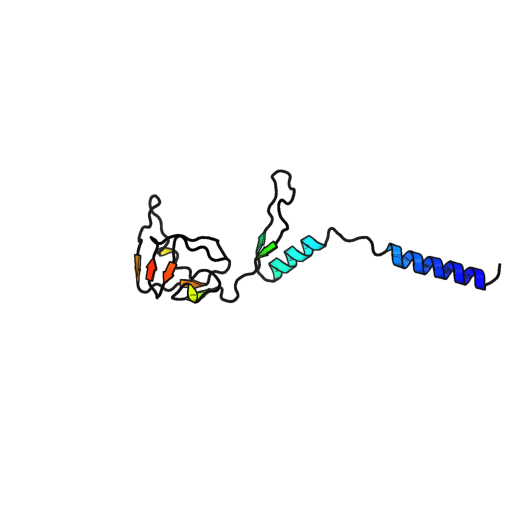ATOM 732 O O . GLY A 1 93 ? 4.954 15.229 -13.048 1.00 83.06 93 GLY A O 1
ATOM 733 N N . ASN A 1 94 ? 7.029 15.551 -13.861 1.00 82.38 94 ASN A N 1
ATOM 734 C CA . ASN A 1 94 ? 7.078 14.365 -14.717 1.00 82.38 94 ASN A CA 1
ATOM 735 C C . ASN A 1 94 ? 7.823 13.227 -14.025 1.00 82.38 94 ASN A C 1
ATOM 737 O O . ASN A 1 94 ? 8.705 13.476 -13.207 1.00 82.38 94 ASN A O 1
ATOM 741 N N . TRP A 1 95 ? 7.501 11.981 -14.361 1.00 83.88 95 TRP A N 1
ATOM 742 C CA . TRP A 1 95 ? 8.291 10.836 -13.917 1.00 83.88 95 TRP A CA 1
ATOM 743 C C . TRP A 1 95 ? 9.687 10.882 -14.539 1.00 83.88 95 TRP A C 1
ATOM 745 O O . TRP A 1 95 ? 9.818 11.074 -15.745 1.00 83.88 95 TRP A O 1
ATOM 755 N N . GLU A 1 96 ? 10.720 10.687 -13.719 1.00 86.38 96 GLU A N 1
ATOM 756 C CA . GLU A 1 96 ? 12.105 10.590 -14.201 1.00 86.38 96 GLU A CA 1
ATOM 757 C C . GLU A 1 96 ? 12.266 9.373 -15.125 1.00 86.38 96 GLU A C 1
ATOM 759 O O . GLU A 1 96 ? 12.965 9.421 -16.135 1.00 86.38 96 GLU A O 1
ATOM 764 N N . VAL A 1 97 ? 11.556 8.286 -14.806 1.00 80.00 97 VAL A N 1
ATOM 765 C CA . VAL A 1 97 ? 11.431 7.103 -15.654 1.00 80.00 97 VAL A CA 1
ATOM 766 C C . VAL A 1 97 ? 9.987 6.640 -15.635 1.00 80.00 97 VAL A C 1
ATOM 768 O O . VAL A 1 97 ? 9.480 6.351 -14.561 1.00 80.00 97 VAL A O 1
ATOM 771 N N . SER A 1 98 ? 9.344 6.551 -16.802 1.00 75.12 98 SER A N 1
ATOM 772 C CA . SER A 1 98 ? 7.928 6.170 -16.918 1.00 75.12 98 SER A CA 1
ATOM 773 C C . SER A 1 98 ? 7.682 4.663 -17.058 1.00 75.12 98 SER A C 1
ATOM 775 O O . SER A 1 98 ? 6.564 4.210 -16.826 1.00 75.12 98 SER A O 1
ATOM 777 N N . TYR A 1 99 ? 8.714 3.878 -17.396 1.00 79.56 99 TYR A N 1
ATOM 778 C CA . TYR A 1 99 ? 8.582 2.447 -17.682 1.00 79.56 99 TYR A CA 1
ATOM 779 C C . TYR A 1 99 ? 9.769 1.619 -17.178 1.00 79.56 99 TYR A C 1
ATOM 781 O O . TYR A 1 99 ? 10.934 1.996 -17.360 1.00 79.56 99 TYR A O 1
ATOM 789 N N . ARG A 1 100 ? 9.480 0.460 -16.573 1.00 83.50 100 ARG A N 1
ATOM 790 C CA . ARG A 1 100 ? 10.480 -0.519 -16.114 1.00 83.50 100 ARG A CA 1
ATOM 791 C C . ARG A 1 100 ? 9.945 -1.950 -16.220 1.00 83.50 100 ARG A C 1
ATOM 793 O O . ARG A 1 100 ? 8.784 -2.205 -15.914 1.00 83.50 100 ARG A O 1
ATOM 800 N N . GLU A 1 101 ? 10.827 -2.887 -16.551 1.00 88.00 101 GLU A N 1
ATOM 801 C CA . GLU A 1 101 ? 10.569 -4.334 -16.508 1.00 88.00 101 GLU A CA 1
ATOM 802 C C . GLU A 1 101 ? 11.292 -4.988 -15.325 1.00 88.00 101 GLU A C 1
ATOM 804 O O . GLU A 1 101 ? 12.256 -4.434 -14.794 1.00 88.00 101 GLU A O 1
ATOM 809 N N . ASN A 1 102 ? 10.860 -6.198 -14.956 1.00 89.56 102 ASN A N 1
ATOM 810 C CA . ASN A 1 102 ? 11.393 -6.985 -13.837 1.00 89.56 102 ASN A CA 1
ATOM 811 C C . ASN A 1 102 ? 11.347 -6.243 -12.490 1.00 89.56 102 ASN A C 1
ATOM 813 O O . ASN A 1 102 ? 12.235 -6.384 -11.650 1.00 89.56 102 ASN A O 1
ATOM 817 N N . VAL A 1 103 ? 10.301 -5.445 -12.290 1.00 92.19 103 VAL A N 1
ATOM 818 C CA . VAL A 1 103 ? 10.017 -4.743 -11.043 1.00 92.19 103 VAL A CA 1
ATOM 819 C C . VAL A 1 103 ? 9.199 -5.649 -10.134 1.00 92.19 103 VAL A C 1
ATOM 821 O O . VAL A 1 103 ? 8.098 -6.071 -10.483 1.00 92.19 103 VAL A O 1
ATOM 824 N N . SER A 1 104 ? 9.723 -5.915 -8.942 1.00 94.19 104 SER A N 1
ATOM 825 C CA . SER A 1 104 ? 8.932 -6.384 -7.808 1.00 94.19 104 SER A CA 1
ATOM 826 C C . SER A 1 104 ? 8.619 -5.219 -6.876 1.00 94.19 104 SER A C 1
ATOM 828 O O . SER A 1 104 ? 9.253 -4.165 -6.931 1.00 94.19 104 SER A O 1
ATOM 830 N N . GLY A 1 105 ? 7.620 -5.408 -6.030 1.00 93.94 105 GLY A N 1
ATOM 831 C CA . GLY A 1 105 ? 7.189 -4.449 -5.034 1.00 93.94 105 GLY A CA 1
ATOM 832 C C . GLY A 1 105 ? 6.781 -5.127 -3.735 1.00 93.94 105 GLY A C 1
ATOM 833 O O . GLY A 1 105 ? 6.972 -6.326 -3.550 1.00 93.94 105 GLY A O 1
ATOM 834 N N . THR A 1 106 ? 6.162 -4.355 -2.847 1.00 95.56 106 THR A N 1
ATOM 835 C CA . THR A 1 106 ? 5.598 -4.871 -1.593 1.00 95.56 106 THR A CA 1
ATOM 836 C C . THR A 1 106 ? 4.128 -4.506 -1.451 1.00 95.56 106 THR A C 1
ATOM 838 O O . THR A 1 106 ? 3.706 -3.399 -1.798 1.00 95.56 106 THR A O 1
ATOM 841 N N . CYS A 1 107 ? 3.328 -5.426 -0.916 1.00 93.12 107 CYS A N 1
ATOM 842 C CA . CYS A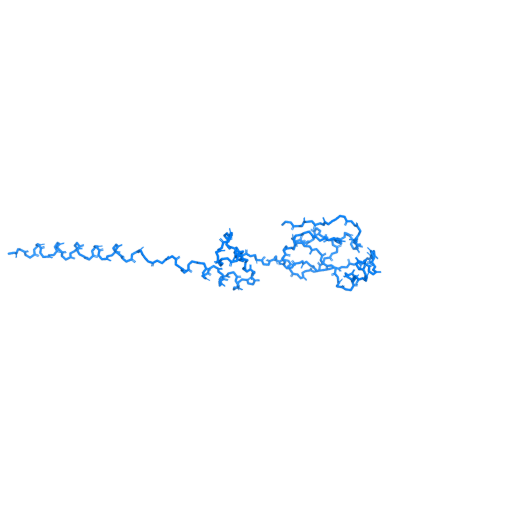 1 107 ? 1.918 -5.177 -0.664 1.00 93.12 107 CYS A CA 1
ATOM 843 C C . CYS A 1 107 ? 1.739 -4.044 0.353 1.00 93.12 107 CYS A C 1
ATOM 845 O O . CYS A 1 107 ? 2.376 -3.983 1.410 1.00 93.12 107 CYS A O 1
ATOM 847 N N . SER A 1 108 ? 0.864 -3.103 0.014 1.00 90.56 108 SER A N 1
ATOM 848 C CA . SER A 1 108 ? 0.616 -1.910 0.809 1.00 90.56 108 SER A CA 1
ATOM 849 C C . SER A 1 108 ? 0.019 -2.236 2.176 1.00 90.56 108 SER A C 1
ATOM 851 O O . SER A 1 108 ? -0.842 -3.095 2.279 1.00 90.56 108 SER A O 1
ATOM 853 N N . LYS A 1 109 ? 0.385 -1.469 3.208 1.00 92.38 109 LYS A N 1
ATOM 854 C CA . LYS A 1 109 ? -0.206 -1.622 4.545 1.00 92.38 109 LYS A CA 1
ATOM 855 C C . LYS A 1 109 ? -1.680 -1.197 4.645 1.00 92.38 109 LYS A C 1
ATOM 857 O O . LYS A 1 109 ? -2.406 -1.770 5.439 1.00 92.38 109 LYS A O 1
ATOM 862 N N . PHE A 1 110 ? -2.112 -0.207 3.867 1.00 88.44 110 PHE A N 1
ATOM 863 C CA . PHE A 1 110 ? -3.454 0.387 3.922 1.00 88.44 110 PHE A CA 1
ATOM 864 C C . PHE A 1 110 ? -3.911 0.774 2.512 1.00 88.44 110 PHE A C 1
ATOM 866 O O . PHE A 1 110 ? -3.051 1.052 1.664 1.00 88.44 110 PHE A O 1
ATOM 873 N N . SER A 1 111 ? -5.228 0.871 2.286 1.00 77.25 111 SER A N 1
ATOM 874 C CA . SER A 1 111 ? -5.761 1.508 1.074 1.00 77.25 111 SER A CA 1
ATOM 875 C C . SER A 1 111 ? -5.359 2.985 1.055 1.00 77.25 111 SER A C 1
ATOM 877 O O . SER A 1 111 ? -5.447 3.680 2.071 1.00 77.25 111 SER A O 1
ATOM 879 N N . LYS A 1 112 ? -4.868 3.444 -0.099 1.00 69.31 112 LYS A N 1
ATOM 880 C CA . LYS A 1 112 ? -4.469 4.837 -0.351 1.00 69.31 112 LYS A CA 1
ATOM 881 C C . LYS A 1 112 ? -5.379 5.536 -1.368 1.00 69.31 112 LYS A C 1
ATOM 883 O O . LYS A 1 112 ? -5.068 6.641 -1.801 1.00 69.31 112 LYS A O 1
ATOM 888 N N . GLY A 1 113 ? -6.500 4.915 -1.737 1.00 73.31 113 GLY A N 1
ATOM 889 C CA . GLY A 1 113 ? -7.327 5.386 -2.842 1.00 73.31 113 GLY A CA 1
ATOM 890 C C . GLY A 1 113 ? -6.660 5.122 -4.193 1.00 73.31 113 GLY A C 1
ATOM 891 O O . GLY A 1 113 ? -6.125 4.034 -4.414 1.00 73.31 113 GLY A O 1
ATOM 892 N N . CYS A 1 114 ? -6.730 6.100 -5.100 1.00 75.50 114 CYS A N 1
ATOM 893 C CA . CYS A 1 114 ? -6.263 5.956 -6.477 1.00 75.50 114 CYS A CA 1
ATOM 894 C C . CYS A 1 114 ? -4.789 6.344 -6.639 1.00 75.50 114 CYS A C 1
ATOM 896 O O . CYS A 1 114 ? -4.414 7.474 -6.335 1.00 75.50 114 CYS A O 1
ATOM 898 N N . GLU A 1 115 ? -3.975 5.439 -7.176 1.00 77.75 115 GLU A N 1
ATOM 899 C CA . GLU A 1 115 ? -2.550 5.661 -7.452 1.00 77.75 115 GLU A CA 1
ATOM 900 C C . GLU A 1 115 ? -2.301 5.626 -8.964 1.00 77.75 115 GLU A C 1
ATOM 902 O O . GLU A 1 115 ? -2.836 4.774 -9.664 1.00 77.75 115 GLU A O 1
ATOM 907 N N . SER A 1 116 ? -1.475 6.532 -9.492 1.00 72.56 116 SER A N 1
ATOM 908 C CA . SER A 1 116 ? -1.182 6.626 -10.935 1.00 72.56 116 SER A CA 1
ATOM 909 C C . SER A 1 116 ? -0.115 5.627 -11.405 1.00 72.56 116 SER A C 1
ATOM 911 O O . SER A 1 116 ? 0.724 5.975 -12.234 1.00 72.56 116 SER A O 1
ATOM 913 N N . TYR A 1 117 ? -0.047 4.452 -10.782 1.00 80.25 117 TYR A N 1
ATOM 914 C CA . TYR A 1 117 ? 0.939 3.429 -11.103 1.00 80.25 117 TYR A CA 1
ATOM 915 C C . TYR A 1 117 ? 0.395 2.030 -10.853 1.00 80.25 117 TYR A C 1
ATOM 917 O O . TYR A 1 117 ? -0.421 1.822 -9.954 1.00 80.25 117 TYR A O 1
ATOM 925 N N . GLN A 1 118 ? 0.912 1.061 -11.602 1.00 81.75 118 GLN A N 1
ATOM 926 C CA . GLN A 1 118 ? 0.633 -0.353 -11.382 1.00 81.75 118 GLN A CA 1
ATOM 927 C C . GLN A 1 118 ? 1.828 -1.226 -11.742 1.00 81.75 118 GLN A C 1
ATOM 929 O O . GLN A 1 118 ? 2.562 -0.925 -12.682 1.00 81.75 118 GLN A O 1
ATOM 934 N N . ILE A 1 119 ? 2.002 -2.321 -11.001 1.00 87.81 119 ILE A N 1
ATOM 935 C CA . ILE A 1 119 ? 2.894 -3.408 -11.398 1.00 87.81 119 ILE A CA 1
ATOM 936 C C . ILE A 1 119 ? 2.015 -4.540 -11.917 1.00 87.81 119 ILE A C 1
ATOM 938 O O . ILE A 1 119 ? 1.209 -5.078 -11.159 1.00 87.81 119 ILE A O 1
ATOM 942 N N . VAL A 1 120 ? 2.169 -4.890 -13.190 1.00 87.44 120 VAL A 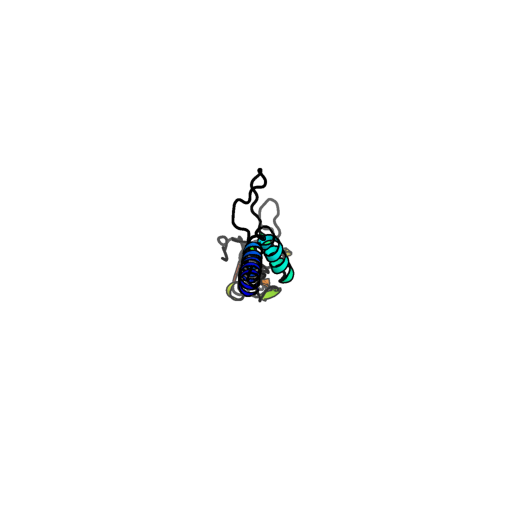N 1
ATOM 943 C CA . VAL A 1 120 ? 1.468 -6.013 -13.826 1.00 87.44 120 VAL A CA 1
ATOM 944 C C . VAL A 1 120 ? 2.510 -6.942 -14.412 1.00 87.44 120 VAL A C 1
ATOM 946 O O . VAL A 1 120 ? 3.317 -6.526 -15.241 1.00 87.44 120 VAL A O 1
ATOM 949 N N . ASN A 1 121 ? 2.507 -8.197 -13.968 1.00 87.25 121 ASN A N 1
ATOM 950 C CA . ASN A 1 121 ? 3.441 -9.227 -14.418 1.00 87.25 121 ASN A CA 1
ATOM 951 C C . ASN A 1 121 ? 4.922 -8.769 -14.444 1.00 87.25 121 ASN A C 1
ATOM 953 O O . ASN A 1 121 ? 5.655 -9.023 -15.399 1.00 87.25 121 ASN A O 1
ATOM 957 N N . GLY A 1 122 ? 5.360 -8.058 -13.402 1.00 89.19 122 GLY A N 1
ATOM 958 C CA . GLY A 1 122 ? 6.723 -7.540 -13.262 1.00 89.19 122 GLY A CA 1
ATOM 959 C C . GLY A 1 122 ? 7.025 -6.269 -14.062 1.00 89.19 122 GLY A C 1
ATOM 960 O O . GLY A 1 122 ? 8.164 -5.805 -14.056 1.00 89.19 122 GLY A O 1
ATOM 961 N N . THR A 1 123 ? 6.046 -5.685 -14.744 1.00 90.25 123 THR A N 1
ATOM 962 C CA . THR A 1 123 ? 6.195 -4.418 -15.465 1.00 90.25 123 THR A CA 1
ATOM 963 C C . THR A 1 123 ? 5.561 -3.291 -14.666 1.00 90.25 123 THR A C 1
ATOM 965 O O . THR A 1 123 ? 4.381 -3.364 -14.331 1.00 90.25 123 THR A O 1
ATOM 968 N N . LEU A 1 124 ? 6.334 -2.241 -14.386 1.00 89.44 124 LEU A N 1
ATOM 969 C CA . LEU A 1 124 ? 5.822 -1.003 -13.808 1.00 89.44 124 LEU A CA 1
ATOM 970 C C . LEU A 1 124 ? 5.376 -0.061 -14.927 1.00 89.44 124 LEU A C 1
ATOM 972 O O . LEU A 1 124 ? 6.193 0.369 -15.745 1.00 89.44 124 LEU A O 1
ATOM 976 N N . ASP A 1 125 ? 4.095 0.286 -14.900 1.00 83.19 125 ASP A N 1
ATOM 977 C CA . ASP A 1 125 ? 3.469 1.264 -15.784 1.00 83.19 125 ASP A CA 1
ATOM 978 C C . ASP A 1 125 ? 3.017 2.481 -14.960 1.00 83.19 125 ASP A C 1
ATOM 980 O O . ASP A 1 125 ? 2.221 2.356 -14.025 1.00 83.19 125 ASP A O 1
ATOM 984 N N . LEU A 1 126 ? 3.566 3.651 -15.303 1.00 81.88 126 LEU A N 1
ATOM 985 C CA . LEU A 1 126 ? 3.289 4.951 -14.680 1.00 81.88 126 LEU A CA 1
ATOM 986 C C . LEU A 1 126 ? 2.445 5.884 -15.568 1.00 81.88 126 LEU A C 1
ATOM 988 O O . LEU A 1 126 ? 2.171 7.023 -15.175 1.00 81.88 126 LEU A O 1
ATOM 992 N N . GLU A 1 127 ? 2.090 5.430 -16.771 1.00 71.31 127 GLU A N 1
ATOM 993 C CA . GLU A 1 127 ? 1.335 6.177 -17.785 1.00 71.31 127 GLU A CA 1
ATOM 994 C C . GLU A 1 127 ? -0.142 5.758 -17.829 1.00 71.31 127 GLU A C 1
ATOM 996 O O . GLU A 1 127 ? -1.006 6.542 -18.231 1.00 71.31 127 GLU A O 1
ATOM 1001 N N . SER A 1 128 ? -0.450 4.535 -17.394 1.00 64.62 128 SER A N 1
ATOM 1002 C CA . SER A 1 128 ? -1.821 4.035 -17.266 1.00 64.62 128 SER A CA 1
ATOM 1003 C C . SER A 1 128 ? -2.672 4.813 -16.245 1.00 64.62 128 SER A C 1
ATOM 1005 O O . SER A 1 128 ? -2.174 5.464 -15.324 1.00 64.62 128 SER A O 1
ATOM 1007 N N . GLN A 1 129 ? -4.000 4.778 -16.443 1.00 61.75 129 GLN A N 1
ATOM 1008 C CA . GLN A 1 129 ? -4.975 5.461 -15.583 1.00 61.75 129 GLN A CA 1
ATOM 1009 C C . GLN A 1 129 ? -4.809 5.053 -14.116 1.00 61.75 129 GLN A C 1
ATOM 1011 O O . GLN A 1 129 ? -4.471 3.910 -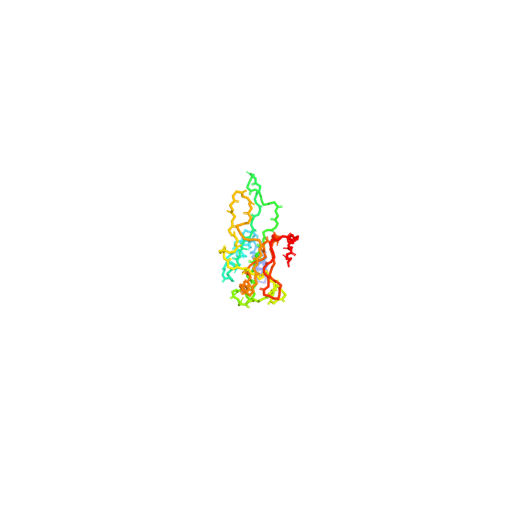13.816 1.00 61.75 129 GLN A O 1
ATOM 1016 N N . ALA A 1 130 ? -5.087 5.990 -13.206 1.00 66.81 130 ALA A N 1
ATOM 1017 C CA . ALA A 1 130 ? -4.952 5.738 -11.781 1.00 66.81 130 ALA A CA 1
ATOM 1018 C C . ALA A 1 130 ? -5.797 4.535 -11.337 1.00 66.81 130 ALA A C 1
ATOM 1020 O O . ALA A 1 130 ? -6.998 4.481 -11.604 1.00 66.81 130 ALA A O 1
ATOM 1021 N N . ILE A 1 131 ? -5.174 3.593 -10.631 1.00 64.62 131 ILE A N 1
ATOM 1022 C CA . ILE A 1 131 ? -5.862 2.442 -10.055 1.00 64.62 131 ILE A CA 1
ATOM 1023 C C . ILE A 1 131 ? -6.356 2.817 -8.676 1.00 64.62 131 ILE A C 1
ATOM 1025 O O . ILE A 1 131 ? -5.568 3.058 -7.763 1.00 64.62 131 ILE A O 1
ATOM 1029 N N . CYS A 1 132 ? -7.675 2.832 -8.533 1.00 65.56 132 CYS A N 1
ATOM 1030 C CA . CYS A 1 132 ? -8.356 2.933 -7.255 1.00 65.56 132 CYS A CA 1
ATOM 1031 C C . CYS A 1 132 ? -8.542 1.530 -6.686 1.00 65.56 132 CYS A C 1
ATOM 1033 O O . CYS A 1 132 ? -9.281 0.731 -7.260 1.00 65.56 132 CYS A O 1
ATOM 1035 N N . VAL A 1 133 ? -7.895 1.239 -5.561 1.00 58.41 133 VAL A N 1
ATOM 1036 C CA . VAL A 1 133 ? -8.157 0.006 -4.809 1.00 58.41 133 VAL A CA 1
ATOM 1037 C C . VAL A 1 133 ? -9.012 0.367 -3.602 1.00 58.41 133 VAL A C 1
ATOM 1039 O O . VAL A 1 133 ? -8.633 1.235 -2.810 1.00 58.41 133 VAL A O 1
ATOM 1042 N N . VAL A 1 134 ? -10.199 -0.240 -3.531 1.00 50.22 134 VAL A N 1
ATOM 1043 C CA . VAL A 1 134 ? -11.199 -0.027 -2.472 1.00 50.22 134 VAL A CA 1
ATOM 1044 C C . VAL A 1 134 ? -10.878 -0.928 -1.291 1.00 50.22 134 VAL A C 1
ATOM 1046 O O . VAL A 1 134 ? -10.756 -2.149 -1.521 1.00 50.22 134 VAL A O 1
#

Secondary structure (DSSP, 8-state):
--HHHHHHHHHHHHHHHHHHTTS--SSHHHHHHHHHHHHTT-EEE--B-TTS-BSS--EEEPPPTTTT-EESSGGGSSS-EEPPGGGG-EETTEES--EESS--EEE-SS--EEES-EEETTEEESSSPPEEE-

Radius of gyration: 27.93 Å; chains: 1; bounding box: 59×35×81 Å

Foldseek 3Di:
DDPVVVVVVVVVVVVVVVVVVPPDDDPVPVVVQCVVLVVQVWDWDFDADPVRDTPDDIDTFFWFPQFFPKAQFQVVELEAFDWDVLQVDDDPNHGPDQKDAQTMGGHHGGFPAWDQWTRHNRIIGNNDGTDGRD